Protein AF-A0A2U1M1Q0-F1 (afdb_monomer)

Nearest PDB structures (foldseek):
  4d62-assembly1_A  TM=3.918E-01  e=6.183E-02  Avirulent turkey hemorrhagic enteritis virus
  4cw8-assembly1_A  TM=3.380E-01  e=1.454E-01  Turkey adenovirus 3

Organism: Artemisia annua (NCBI:txid35608)

Structure (mmCIF, N/CA/C/O backbone):
data_AF-A0A2U1M1Q0-F1
#
_entry.id   AF-A0A2U1M1Q0-F1
#
loop_
_atom_site.group_PDB
_atom_site.id
_atom_site.type_symbol
_atom_site.label_atom_id
_atom_site.label_alt_id
_atom_site.label_comp_id
_atom_site.label_asym_id
_atom_site.label_entity_id
_atom_site.label_seq_id
_atom_site.pdbx_PDB_ins_code
_atom_site.Cartn_x
_atom_site.Cartn_y
_atom_site.Cartn_z
_atom_site.occupancy
_atom_site.B_iso_or_equiv
_atom_site.auth_seq_id
_atom_site.auth_comp_id
_atom_site.auth_asym_id
_atom_site.auth_atom_id
_atom_site.pdbx_PDB_model_num
ATOM 1 N N . MET A 1 1 ? -14.928 -13.021 33.546 1.00 32.25 1 MET A N 1
ATOM 2 C CA . MET A 1 1 ? -15.618 -12.155 32.571 1.00 32.25 1 MET A CA 1
ATOM 3 C C . MET A 1 1 ? -14.706 -12.021 31.369 1.00 32.25 1 MET A C 1
ATOM 5 O O . MET A 1 1 ? -13.585 -11.556 31.540 1.00 32.25 1 MET A O 1
ATOM 9 N N . ASP A 1 2 ? -15.132 -12.505 30.202 1.00 37.25 2 ASP A N 1
ATOM 10 C CA . ASP A 1 2 ? -14.374 -12.321 28.963 1.00 37.25 2 ASP A CA 1
ATOM 11 C C . ASP A 1 2 ? -14.457 -10.854 28.551 1.00 37.25 2 ASP A C 1
ATOM 13 O O . ASP A 1 2 ? -15.482 -10.368 28.074 1.00 37.25 2 ASP A O 1
ATOM 17 N N . VAL A 1 3 ? -13.365 -10.136 28.783 1.00 42.56 3 VAL A N 1
ATOM 18 C CA . VAL A 1 3 ? -13.164 -8.796 28.243 1.00 42.56 3 VAL A CA 1
ATOM 19 C C . VAL A 1 3 ? -13.042 -8.932 26.726 1.00 42.56 3 VAL A C 1
ATOM 21 O O . VAL A 1 3 ? -12.276 -9.760 26.239 1.00 42.56 3 VAL A O 1
ATOM 24 N N . GLY A 1 4 ? -13.829 -8.130 26.013 1.00 52.22 4 GLY A N 1
ATOM 25 C CA . GLY A 1 4 ? -14.141 -8.193 24.586 1.00 52.22 4 GLY A CA 1
ATOM 26 C C . GLY A 1 4 ? -13.058 -8.616 23.585 1.00 52.22 4 GLY A C 1
ATOM 27 O O . GLY A 1 4 ? -11.859 -8.412 23.771 1.00 52.22 4 GLY A O 1
ATOM 28 N N . THR A 1 5 ? -13.504 -9.145 22.438 1.00 57.53 5 THR A N 1
ATOM 29 C CA . THR A 1 5 ? -12.631 -9.448 21.293 1.00 57.53 5 THR A CA 1
ATOM 30 C C . THR A 1 5 ? -12.802 -8.408 20.195 1.00 57.53 5 THR A C 1
ATOM 32 O O . THR A 1 5 ? -13.890 -7.876 19.977 1.00 57.53 5 THR A O 1
ATOM 35 N N . MET A 1 6 ? -11.725 -8.145 19.462 1.00 60.47 6 MET A N 1
ATOM 36 C CA . MET A 1 6 ? -11.725 -7.211 18.346 1.00 60.47 6 MET A CA 1
ATOM 37 C C . MET A 1 6 ? -11.258 -7.925 17.085 1.00 60.47 6 MET A C 1
ATOM 39 O O . MET A 1 6 ? -10.239 -8.620 17.093 1.00 60.47 6 MET A O 1
ATOM 43 N N . LYS A 1 7 ? -12.021 -7.779 16.002 1.00 63.56 7 LYS A N 1
ATOM 44 C CA . LYS A 1 7 ? -11.699 -8.350 14.693 1.00 63.56 7 LYS A CA 1
ATOM 45 C C . LYS A 1 7 ? -11.826 -7.280 13.618 1.00 63.56 7 LYS A C 1
ATOM 47 O O . LYS A 1 7 ? -12.812 -6.542 13.589 1.00 63.56 7 LYS A O 1
ATOM 52 N N . VAL A 1 8 ? -10.870 -7.238 12.692 1.00 67.62 8 VAL A N 1
ATOM 53 C CA . VAL A 1 8 ? -11.038 -6.484 11.442 1.00 67.62 8 VAL A CA 1
ATOM 54 C C . VAL A 1 8 ? -12.100 -7.173 10.616 1.00 67.62 8 VAL A C 1
ATOM 56 O O . VAL A 1 8 ? -11.929 -8.321 10.218 1.00 67.62 8 VAL A O 1
ATOM 59 N N . SER A 1 9 ? -13.221 -6.486 10.420 1.00 65.31 9 SER A N 1
ATOM 60 C CA . SER A 1 9 ? -14.340 -7.007 9.636 1.00 65.31 9 SER A CA 1
ATOM 61 C C . SER A 1 9 ? -14.306 -6.509 8.199 1.00 65.31 9 SER A C 1
ATOM 63 O O . SER A 1 9 ? -14.708 -7.242 7.301 1.00 65.31 9 SER A O 1
ATOM 65 N N . GLN A 1 10 ? -13.803 -5.289 7.977 1.00 69.50 10 GLN A N 1
ATOM 66 C CA . GLN A 1 10 ? -13.614 -4.697 6.655 1.00 69.50 10 GLN A CA 1
ATOM 67 C C . GLN A 1 10 ? -12.352 -3.827 6.664 1.00 69.50 10 GLN A C 1
ATOM 69 O O . GLN A 1 10 ? -12.122 -3.082 7.616 1.00 69.50 10 GLN A O 1
ATOM 74 N N . LEU A 1 11 ? -11.545 -3.926 5.611 1.00 73.12 11 LEU A N 1
ATOM 75 C CA . LEU A 1 11 ? -10.428 -3.032 5.319 1.00 73.12 11 LEU A CA 1
ATOM 76 C C . LEU A 1 11 ? -10.391 -2.831 3.809 1.00 73.12 11 LEU A C 1
ATOM 78 O O . LEU A 1 11 ? -10.422 -3.807 3.060 1.00 73.12 11 LEU A O 1
ATOM 82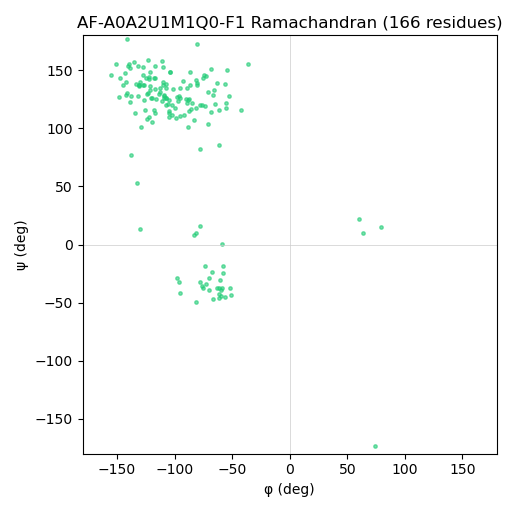 N N . ASP A 1 12 ? -10.346 -1.582 3.377 1.00 72.44 12 ASP A N 1
ATOM 83 C CA . ASP A 1 12 ? -10.465 -1.231 1.974 1.00 72.44 12 ASP A CA 1
ATOM 84 C C . ASP A 1 12 ? -9.638 0.007 1.635 1.00 72.44 12 ASP A C 1
ATOM 86 O O . ASP A 1 12 ? -9.547 0.946 2.427 1.00 72.44 12 ASP A O 1
ATOM 90 N N . VAL A 1 13 ? -9.046 0.011 0.442 1.00 73.38 13 VAL A N 1
ATOM 91 C CA . VAL A 1 13 ? -8.353 1.187 -0.093 1.00 73.38 13 VAL A CA 1
ATOM 92 C C . VAL A 1 13 ? -9.411 2.087 -0.719 1.00 73.38 13 VAL A C 1
ATOM 94 O O . VAL A 1 13 ? -9.958 1.772 -1.778 1.00 73.38 13 VAL A O 1
ATOM 97 N N . GLN A 1 14 ? -9.712 3.197 -0.048 1.00 77.38 14 GLN A N 1
ATOM 98 C CA . GLN A 1 14 ? -10.672 4.177 -0.542 1.00 77.38 14 GLN A CA 1
ATOM 99 C C . GLN A 1 14 ? -10.100 5.016 -1.659 1.00 77.38 14 GLN A C 1
ATOM 101 O O . GLN A 1 14 ? -10.846 5.307 -2.572 1.00 77.38 14 GLN A O 1
ATOM 106 N N . ASP A 1 15 ? -8.823 5.376 -1.603 1.00 78.50 15 ASP A N 1
ATOM 107 C CA . ASP A 1 15 ? -8.115 6.092 -2.659 1.00 78.50 15 ASP A CA 1
ATOM 108 C C . ASP A 1 15 ? -6.622 5.794 -2.540 1.00 78.50 15 ASP A C 1
ATOM 110 O O . ASP A 1 15 ? -6.105 5.614 -1.439 1.00 78.50 15 ASP A O 1
ATOM 114 N N . MET A 1 16 ? -5.915 5.716 -3.667 1.00 81.69 16 MET A N 1
ATOM 115 C CA . MET A 1 16 ? -4.459 5.626 -3.657 1.00 81.69 16 MET A CA 1
ATOM 116 C C . MET A 1 16 ? -3.885 6.308 -4.887 1.00 81.69 16 MET A C 1
ATOM 118 O O . MET A 1 16 ? -4.260 6.007 -6.019 1.00 81.69 16 MET A O 1
ATOM 122 N N . TYR A 1 17 ? -2.959 7.225 -4.654 1.00 83.81 17 TYR A N 1
ATOM 123 C CA . TYR A 1 17 ? -2.181 7.870 -5.691 1.00 83.81 17 TYR A CA 1
ATOM 124 C C . TYR A 1 17 ? -0.762 7.332 -5.622 1.00 83.81 17 TYR A C 1
ATOM 126 O O . TYR A 1 17 ? -0.105 7.469 -4.594 1.00 83.81 17 TYR A O 1
ATOM 134 N N . VAL A 1 18 ? -0.305 6.712 -6.707 1.00 84.06 18 VAL A N 1
ATOM 135 C CA . VAL A 1 18 ? 1.031 6.126 -6.794 1.00 84.06 18 VAL A CA 1
ATOM 136 C C . VAL A 1 18 ? 1.817 6.842 -7.868 1.00 84.06 18 VAL A C 1
ATOM 138 O O . VAL A 1 18 ? 1.321 7.046 -8.978 1.00 84.06 18 VAL A O 1
ATOM 141 N N . LYS A 1 19 ? 3.052 7.188 -7.536 1.00 84.75 19 LYS A N 1
ATOM 142 C CA . LYS A 1 19 ? 4.004 7.813 -8.434 1.00 84.75 19 LYS A CA 1
ATOM 143 C C . LYS A 1 19 ? 5.320 7.062 -8.347 1.00 84.75 19 LYS A C 1
ATOM 145 O O . LYS A 1 19 ? 5.787 6.738 -7.261 1.00 84.75 19 LYS A O 1
ATOM 150 N N . HIS A 1 20 ? 5.941 6.814 -9.489 1.00 87.25 20 HIS A N 1
ATOM 151 C CA . HIS A 1 20 ? 7.320 6.355 -9.531 1.00 87.25 20 HIS A CA 1
ATOM 152 C C . HIS A 1 20 ? 8.219 7.444 -10.115 1.00 87.25 20 HIS A C 1
ATOM 154 O O . HIS A 1 20 ? 7.766 8.369 -10.796 1.00 87.25 20 HIS A O 1
ATOM 160 N N . ARG A 1 21 ? 9.510 7.353 -9.808 1.00 90.12 21 ARG A N 1
ATOM 161 C CA . ARG A 1 21 ? 10.542 8.227 -10.355 1.00 90.12 21 ARG A CA 1
ATOM 162 C C . ARG A 1 21 ? 11.781 7.415 -10.688 1.00 90.12 21 ARG A C 1
ATOM 164 O O . ARG A 1 21 ? 12.390 6.826 -9.799 1.00 90.12 21 ARG A O 1
ATOM 171 N N . THR A 1 22 ? 12.202 7.463 -11.941 1.00 91.31 22 THR A N 1
ATOM 172 C CA . THR A 1 22 ? 13.505 6.948 -12.363 1.00 91.31 22 THR A CA 1
ATOM 173 C C . THR A 1 22 ? 14.599 7.901 -11.880 1.00 91.31 22 THR A C 1
ATOM 175 O O . THR A 1 22 ? 14.590 9.092 -12.195 1.00 91.31 22 THR A O 1
ATOM 178 N N . LEU A 1 23 ? 15.506 7.396 -11.041 1.00 90.38 23 LEU A N 1
ATOM 179 C CA . LEU A 1 23 ? 16.620 8.166 -10.474 1.00 90.38 23 LEU A CA 1
ATOM 180 C C . LEU A 1 23 ? 17.893 7.974 -11.295 1.00 90.38 23 LEU A C 1
ATOM 182 O O . LEU A 1 23 ? 18.632 8.923 -11.543 1.00 90.38 23 LEU A O 1
ATOM 186 N N . THR A 1 24 ? 18.137 6.735 -11.716 1.00 91.81 24 THR A N 1
ATOM 187 C CA . THR A 1 24 ? 19.221 6.345 -12.619 1.00 91.81 24 THR A CA 1
ATOM 188 C C . THR A 1 24 ? 18.705 5.265 -13.567 1.00 91.81 24 THR A C 1
ATOM 190 O O . THR A 1 24 ? 17.589 4.776 -13.407 1.00 91.81 24 THR A O 1
ATOM 193 N N . LYS A 1 25 ? 19.537 4.829 -14.516 1.00 91.62 25 LYS A N 1
ATOM 194 C CA . LYS A 1 25 ? 19.210 3.722 -15.428 1.00 91.62 25 LYS A CA 1
ATOM 195 C C . LYS A 1 25 ? 18.882 2.397 -14.728 1.00 91.62 25 LYS A C 1
ATOM 197 O O . LYS A 1 25 ? 18.296 1.529 -15.350 1.00 91.62 25 LYS A O 1
ATOM 202 N N . THR A 1 26 ? 19.260 2.235 -13.461 1.00 92.75 26 THR A N 1
ATOM 203 C CA . THR A 1 26 ? 19.089 0.987 -12.699 1.00 92.75 26 THR A CA 1
ATOM 204 C C . THR A 1 26 ? 18.427 1.210 -11.339 1.00 92.75 26 THR A C 1
ATOM 206 O O . THR A 1 26 ? 18.509 0.350 -10.460 1.00 92.75 26 THR A O 1
ATOM 209 N N . SER A 1 27 ? 17.849 2.391 -11.109 1.00 91.25 27 SER A N 1
ATOM 210 C CA . SER A 1 27 ? 17.284 2.757 -9.811 1.00 91.25 27 SER A CA 1
ATOM 211 C C . SER A 1 27 ? 15.998 3.547 -9.975 1.00 91.25 27 SER A C 1
ATOM 213 O O . SER A 1 27 ? 15.966 4.573 -10.660 1.00 91.25 27 SER A O 1
ATOM 215 N N . VAL A 1 28 ? 14.966 3.116 -9.257 1.00 92.06 28 VAL A N 1
ATOM 216 C CA . VAL A 1 28 ? 13.650 3.757 -9.229 1.00 92.06 28 VAL A CA 1
ATOM 217 C C . VAL A 1 28 ? 13.232 4.029 -7.792 1.00 92.06 28 VAL A C 1
ATOM 219 O O . VAL A 1 28 ? 13.549 3.263 -6.885 1.00 92.06 28 VAL A O 1
ATOM 222 N N . ALA A 1 29 ? 12.512 5.120 -7.576 1.00 90.44 29 ALA A N 1
ATOM 223 C CA . ALA A 1 29 ? 11.822 5.396 -6.327 1.00 90.44 29 ALA A CA 1
ATOM 224 C C . ALA A 1 29 ? 10.317 5.224 -6.520 1.00 90.44 29 ALA A C 1
ATOM 226 O O . ALA A 1 29 ? 9.771 5.657 -7.537 1.00 90.44 29 ALA A O 1
ATOM 227 N N . LEU A 1 30 ? 9.662 4.605 -5.539 1.00 88.25 30 LEU A N 1
ATOM 228 C CA . LEU A 1 30 ? 8.209 4.498 -5.466 1.00 88.25 30 LEU A CA 1
ATOM 229 C C . LEU A 1 30 ? 7.703 5.382 -4.326 1.00 88.25 30 LEU A C 1
ATOM 231 O O . LEU A 1 30 ? 8.181 5.270 -3.200 1.00 88.25 30 LEU A O 1
ATOM 235 N N . GLU A 1 31 ? 6.740 6.238 -4.637 1.00 86.94 31 GLU A N 1
ATOM 236 C CA . GLU A 1 31 ? 6.051 7.128 -3.709 1.00 86.94 31 GLU A CA 1
ATOM 237 C C . GLU A 1 31 ? 4.550 6.879 -3.825 1.00 86.94 31 GLU A C 1
ATOM 239 O O . GLU A 1 31 ? 4.020 6.644 -4.917 1.00 86.94 31 GLU A O 1
ATOM 244 N N . ALA A 1 32 ? 3.836 6.949 -2.708 1.00 85.69 32 ALA A N 1
ATOM 245 C CA . ALA A 1 32 ? 2.391 6.819 -2.730 1.00 85.69 32 ALA A CA 1
ATOM 246 C C . ALA A 1 32 ? 1.729 7.593 -1.595 1.00 85.69 32 ALA A C 1
ATOM 248 O O . ALA A 1 32 ? 2.309 7.803 -0.534 1.00 85.69 32 ALA A O 1
ATOM 249 N N . ASN A 1 33 ? 0.473 7.958 -1.817 1.00 86.00 33 ASN A N 1
ATOM 250 C CA . ASN A 1 33 ? -0.445 8.399 -0.778 1.00 86.00 33 ASN A CA 1
ATOM 251 C C . ASN A 1 33 ? -1.679 7.508 -0.844 1.00 86.00 33 ASN A C 1
ATOM 253 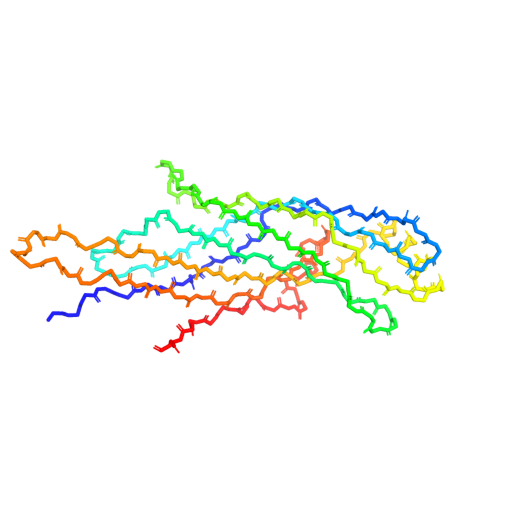O O . ASN A 1 33 ? -2.244 7.343 -1.925 1.00 86.00 33 ASN A O 1
ATOM 257 N N . ALA A 1 34 ? -2.097 6.942 0.284 1.00 83.81 34 ALA A N 1
ATOM 258 C CA . ALA A 1 34 ? -3.272 6.081 0.348 1.00 83.81 34 ALA A CA 1
ATOM 259 C C . ALA A 1 34 ? -4.237 6.540 1.438 1.00 83.81 34 ALA A C 1
ATOM 261 O O . ALA A 1 34 ? -3.829 6.830 2.560 1.00 83.81 34 ALA A O 1
ATOM 262 N N . THR A 1 35 ? -5.526 6.531 1.123 1.00 83.62 35 THR A N 1
ATOM 263 C CA . THR A 1 35 ? -6.610 6.643 2.095 1.00 83.62 35 THR A CA 1
ATOM 264 C C . THR A 1 35 ? -7.254 5.277 2.252 1.00 83.62 35 THR A C 1
ATOM 266 O O . THR A 1 35 ? -7.738 4.689 1.284 1.00 83.62 35 THR A O 1
ATOM 269 N N . LEU A 1 36 ? -7.258 4.749 3.473 1.00 80.12 36 LEU A N 1
ATOM 270 C CA . LEU A 1 36 ? -7.837 3.448 3.787 1.00 80.12 36 LEU A CA 1
ATOM 271 C C . LEU A 1 36 ? -9.050 3.628 4.686 1.00 80.12 36 LEU A C 1
ATOM 273 O O . LEU A 1 36 ? -8.963 4.272 5.731 1.00 80.12 36 LEU A O 1
ATOM 277 N N . GLY A 1 37 ? -10.158 3.008 4.300 1.00 77.31 37 GLY A N 1
ATOM 278 C CA . GLY A 1 37 ? -11.327 2.858 5.150 1.00 77.31 37 GLY A CA 1
ATOM 279 C C . GLY A 1 37 ? -11.290 1.507 5.847 1.00 77.31 37 GLY A C 1
ATOM 280 O O . GLY A 1 37 ? -11.031 0.480 5.216 1.00 77.31 37 GLY A O 1
ATOM 281 N N . TYR A 1 38 ? -11.574 1.478 7.144 1.00 75.25 38 TYR A N 1
ATOM 282 C CA . TYR A 1 38 ? -11.653 0.226 7.889 1.00 75.25 38 TYR A CA 1
ATOM 283 C C . TYR A 1 38 ? -12.868 0.181 8.813 1.00 75.25 38 TYR A C 1
ATOM 285 O O . TYR A 1 38 ? -13.436 1.204 9.193 1.00 75.25 38 TYR A O 1
ATOM 293 N N . LYS A 1 39 ? -13.292 -1.039 9.153 1.00 73.56 39 LYS A N 1
ATOM 294 C CA . LYS A 1 39 ? -14.320 -1.297 10.163 1.00 73.56 39 LYS A CA 1
ATOM 295 C C . LYS A 1 39 ? -13.943 -2.474 11.038 1.00 73.56 39 LYS A C 1
ATOM 297 O O . LYS A 1 39 ? -13.722 -3.600 10.563 1.00 73.56 39 LYS A O 1
ATOM 302 N N . PHE A 1 40 ? -13.980 -2.238 12.340 1.00 68.75 40 PHE A N 1
ATOM 303 C CA . PHE A 1 40 ? -13.859 -3.292 13.335 1.00 68.75 40 PHE A CA 1
ATOM 304 C C . PHE A 1 40 ? -15.217 -3.828 13.750 1.00 68.75 40 PHE A C 1
ATOM 306 O O . PHE A 1 40 ? -16.173 -3.082 13.948 1.00 68.75 40 PHE A O 1
ATOM 313 N N . LYS A 1 41 ? -15.264 -5.145 13.935 1.00 66.19 41 LYS A N 1
ATOM 314 C CA . LYS A 1 41 ? -16.289 -5.782 14.743 1.00 66.19 41 LYS A CA 1
ATOM 315 C C . LYS A 1 41 ? -15.707 -5.957 16.138 1.00 66.19 41 LYS A C 1
ATOM 317 O O . LYS A 1 41 ? -14.770 -6.736 16.331 1.00 66.19 41 LYS A O 1
ATOM 322 N N . THR A 1 42 ? -16.244 -5.203 17.082 1.00 65.81 42 THR A N 1
ATOM 323 C CA . THR A 1 42 ? -15.936 -5.313 18.507 1.00 65.81 42 THR A CA 1
ATOM 324 C C . THR A 1 42 ? -17.090 -6.011 19.220 1.00 65.81 42 THR A C 1
ATOM 326 O O . THR A 1 42 ? -18.248 -5.918 18.807 1.00 65.81 42 THR A O 1
ATOM 329 N N . THR A 1 43 ? -16.772 -6.751 20.275 1.00 60.41 43 THR A N 1
ATOM 330 C CA . THR A 1 43 ? -17.743 -7.221 21.269 1.00 60.41 43 THR A CA 1
ATOM 331 C C . THR A 1 43 ? -17.305 -6.715 22.640 1.00 60.41 43 THR A C 1
ATOM 333 O O . THR A 1 43 ? -16.106 -6.669 22.889 1.00 60.41 43 THR A O 1
ATOM 336 N N . GLY A 1 44 ? -18.241 -6.347 23.521 1.00 60.50 44 GLY A N 1
ATOM 337 C CA . GLY A 1 44 ? -17.932 -5.774 24.845 1.00 60.50 44 GLY A CA 1
ATOM 338 C C . GLY A 1 44 ? -17.439 -4.317 24.809 1.00 60.50 44 GLY A C 1
ATOM 339 O O . GLY A 1 44 ? -17.432 -3.691 23.749 1.00 60.50 44 GLY A O 1
ATOM 340 N N . ASP A 1 45 ? -17.018 -3.788 25.963 1.00 59.00 45 ASP A N 1
ATOM 341 C CA . ASP A 1 45 ? -16.479 -2.423 26.105 1.00 59.00 45 ASP A CA 1
ATOM 342 C C . ASP A 1 45 ? -15.031 -2.334 25.612 1.00 59.00 45 ASP A C 1
ATOM 344 O O . ASP A 1 45 ? -14.065 -2.417 26.371 1.00 59.00 45 ASP A O 1
ATOM 348 N N . VAL A 1 46 ? -14.880 -2.194 24.294 1.00 60.66 46 VAL A N 1
ATOM 349 C CA . VAL A 1 46 ? -13.583 -2.068 23.624 1.00 60.66 46 VAL A CA 1
ATOM 350 C C . VAL A 1 46 ? -13.542 -0.762 22.843 1.00 60.66 46 VAL A C 1
ATOM 352 O O . VAL A 1 46 ? -14.179 -0.640 21.797 1.00 60.66 46 VAL A O 1
ATOM 355 N N . ASN A 1 47 ? -12.737 0.192 23.317 1.00 64.81 47 ASN A N 1
ATOM 356 C CA . ASN A 1 47 ? -12.445 1.428 22.594 1.00 64.81 47 ASN A CA 1
ATOM 357 C C . ASN A 1 47 ? -11.028 1.376 21.999 1.00 64.81 47 ASN A C 1
ATOM 359 O O . ASN A 1 47 ? -10.051 1.370 22.760 1.00 64.81 47 ASN A O 1
ATOM 363 N N . PRO A 1 48 ? -10.880 1.342 20.659 1.00 65.38 48 PRO A N 1
ATOM 364 C CA . PRO A 1 48 ? -9.570 1.471 20.039 1.00 65.38 48 PRO A CA 1
ATOM 365 C C . PRO A 1 48 ? -9.032 2.881 20.309 1.00 65.38 48 PRO A C 1
ATOM 367 O O . PRO A 1 48 ? -9.751 3.867 20.139 1.00 65.38 48 PRO A O 1
ATOM 370 N N . THR A 1 49 ? -7.768 2.986 20.735 1.00 62.50 49 THR A N 1
ATOM 371 C CA . THR A 1 49 ? -7.086 4.291 20.902 1.00 62.50 49 THR A CA 1
ATOM 372 C C . THR A 1 49 ? -5.820 4.454 20.076 1.00 62.50 49 THR A C 1
ATOM 374 O O . THR A 1 49 ? -5.241 3.418 19.716 1.00 62.50 49 THR A O 1
ATOM 377 N N . PRO A 1 50 ? -5.498 5.702 19.642 1.00 56.41 50 PRO A N 1
ATOM 378 C CA . PRO A 1 50 ? -4.489 5.978 18.626 1.00 56.41 50 PRO A CA 1
ATOM 379 C C . PRO A 1 50 ? -3.245 5.128 18.817 1.00 56.41 50 PRO A C 1
ATOM 381 O O . PRO A 1 50 ? -2.569 5.192 19.842 1.00 56.41 50 PRO A O 1
ATOM 384 N N . GLY A 1 51 ? -3.003 4.282 17.829 1.00 62.12 51 GLY A N 1
ATOM 385 C CA . GLY A 1 51 ? -1.846 3.424 17.698 1.00 62.12 51 GLY A CA 1
ATOM 386 C C . GLY A 1 51 ? -1.175 3.733 16.370 1.00 62.12 51 GLY A C 1
ATOM 387 O O . GLY A 1 51 ? -1.793 4.306 15.469 1.00 62.12 51 GLY A O 1
ATOM 388 N N . LEU A 1 52 ? 0.099 3.380 16.269 1.00 62.91 52 LEU A N 1
ATOM 389 C CA . LEU A 1 52 ? 0.849 3.503 15.029 1.00 62.91 52 LEU A CA 1
ATOM 390 C C . LEU A 1 52 ? 0.517 2.308 14.138 1.00 62.91 52 LEU A C 1
ATOM 392 O O . LEU A 1 52 ? 0.454 1.170 14.608 1.00 62.91 52 LEU A O 1
ATOM 396 N N . ALA A 1 53 ? 0.311 2.571 12.853 1.00 69.56 53 ALA A N 1
ATOM 397 C CA . ALA A 1 53 ? 0.302 1.533 11.839 1.00 69.56 53 ALA A CA 1
ATOM 398 C C . ALA A 1 53 ? 1.515 1.719 10.925 1.00 69.56 53 ALA A C 1
ATOM 400 O O . ALA A 1 53 ? 1.826 2.838 10.505 1.00 69.56 53 ALA A O 1
ATOM 401 N N . PHE A 1 54 ? 2.197 0.611 10.647 1.00 79.06 54 PHE A N 1
ATOM 402 C CA . PHE A 1 54 ? 3.285 0.554 9.679 1.00 79.06 54 PHE A CA 1
ATOM 403 C C . PHE A 1 54 ? 2.752 -0.049 8.386 1.00 79.06 54 PHE A C 1
ATOM 405 O O . PHE A 1 54 ? 2.053 -1.066 8.399 1.00 79.06 54 PHE A O 1
ATOM 412 N N . PHE A 1 55 ? 3.084 0.584 7.270 1.00 81.69 55 PHE A N 1
ATOM 413 C CA . PHE A 1 55 ? 2.599 0.216 5.953 1.00 81.69 55 PHE A CA 1
ATOM 414 C C . PHE A 1 55 ? 3.777 -0.106 5.050 1.00 81.69 55 PHE A C 1
ATOM 416 O O . PHE A 1 55 ? 4.771 0.616 5.024 1.00 81.69 55 PHE A O 1
ATOM 423 N N . ASN A 1 56 ? 3.640 -1.182 4.286 1.00 85.62 56 ASN A N 1
ATOM 424 C CA . ASN A 1 56 ? 4.562 -1.544 3.224 1.00 85.62 56 ASN A CA 1
ATOM 425 C C . ASN A 1 56 ? 3.765 -1.717 1.932 1.00 85.62 56 ASN A C 1
ATOM 427 O O . ASN A 1 56 ? 2.905 -2.595 1.846 1.00 85.62 56 ASN A O 1
ATOM 431 N N . LEU A 1 57 ? 4.033 -0.874 0.944 1.00 85.44 57 LEU A N 1
ATOM 432 C CA . LEU A 1 57 ? 3.459 -0.994 -0.386 1.00 85.44 57 LEU A CA 1
ATOM 433 C C . LEU A 1 57 ? 4.464 -1.708 -1.281 1.00 85.44 57 LEU A C 1
ATOM 435 O O . LEU A 1 57 ? 5.590 -1.247 -1.443 1.00 85.44 57 LEU A O 1
ATOM 439 N N . THR A 1 58 ? 4.032 -2.814 -1.878 1.00 87.19 58 THR A N 1
ATOM 440 C CA . THR A 1 58 ? 4.867 -3.648 -2.744 1.00 87.19 58 THR A CA 1
ATOM 441 C C . THR A 1 58 ? 4.262 -3.779 -4.133 1.00 87.19 58 THR A C 1
ATOM 443 O O . THR A 1 58 ? 3.045 -3.888 -4.294 1.00 87.19 58 THR A O 1
ATOM 446 N N . MET A 1 59 ?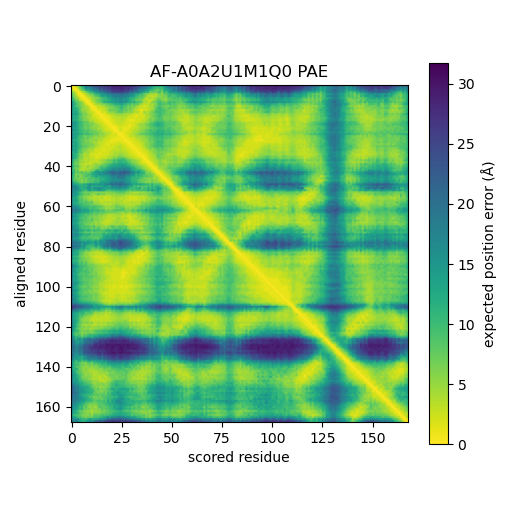 5.126 -3.788 -5.137 1.00 84.62 59 MET A N 1
ATOM 447 C CA . MET A 1 59 ? 4.811 -4.032 -6.538 1.00 84.62 59 MET A CA 1
ATOM 448 C C . MET A 1 59 ? 5.794 -5.073 -7.069 1.00 84.62 59 MET A C 1
ATOM 450 O O . MET A 1 59 ? 6.988 -4.987 -6.790 1.00 84.62 59 MET A O 1
ATOM 454 N N . VAL A 1 60 ? 5.297 -6.049 -7.825 1.00 82.38 60 VAL A N 1
ATOM 455 C CA . VAL A 1 60 ? 6.132 -7.062 -8.481 1.00 82.38 60 VAL A CA 1
ATOM 456 C C . VAL A 1 60 ? 6.147 -6.766 -9.977 1.00 82.38 60 VAL A C 1
ATOM 458 O O . VAL A 1 60 ? 5.084 -6.606 -10.576 1.00 82.38 60 VAL A O 1
ATOM 461 N N . THR A 1 61 ? 7.337 -6.641 -10.562 1.00 78.31 61 THR A N 1
ATOM 462 C CA . THR A 1 61 ? 7.511 -6.393 -12.000 1.00 78.31 61 THR A CA 1
ATOM 463 C C . THR A 1 61 ? 7.381 -7.683 -12.814 1.00 78.31 61 THR A C 1
ATOM 465 O O . THR A 1 61 ? 7.325 -8.783 -12.261 1.00 78.31 61 THR A O 1
ATOM 468 N N . VAL A 1 62 ? 7.362 -7.559 -14.145 1.00 75.19 62 VAL A N 1
ATOM 469 C CA . VAL A 1 62 ? 7.290 -8.703 -15.073 1.00 75.19 62 VAL A CA 1
ATOM 470 C C . VAL A 1 62 ? 8.472 -9.661 -14.877 1.00 75.19 62 VAL A C 1
ATOM 472 O O . VAL A 1 62 ? 8.279 -10.875 -14.895 1.00 75.19 62 VAL A O 1
ATOM 475 N N . GLY A 1 63 ? 9.672 -9.141 -14.606 1.00 76.06 63 GLY A N 1
ATOM 476 C CA . GLY A 1 63 ? 10.855 -9.939 -14.277 1.00 76.06 63 GLY A CA 1
ATOM 477 C C . GLY A 1 63 ? 10.909 -10.478 -12.842 1.00 76.06 63 GLY A C 1
ATOM 478 O O . GLY A 1 63 ? 11.986 -10.862 -12.396 1.00 76.06 63 GLY A O 1
ATOM 479 N N . ASN A 1 64 ? 9.796 -10.486 -12.094 1.00 81.31 64 ASN A N 1
ATOM 480 C CA . ASN A 1 64 ? 9.714 -10.889 -10.681 1.00 81.31 64 ASN A CA 1
ATOM 481 C C . ASN A 1 64 ? 10.576 -10.057 -9.710 1.00 81.31 64 ASN A C 1
ATOM 483 O O . ASN A 1 64 ? 10.876 -10.505 -8.600 1.00 81.31 64 ASN A O 1
ATOM 487 N N . HIS A 1 65 ? 10.946 -8.829 -10.075 1.00 83.06 65 HIS A N 1
ATOM 488 C CA . HIS A 1 65 ? 11.603 -7.925 -9.134 1.00 83.06 65 HIS A CA 1
ATOM 489 C C . HIS A 1 65 ? 10.562 -7.274 -8.227 1.00 83.06 65 HIS A C 1
ATOM 491 O O . HIS A 1 65 ? 9.483 -6.890 -8.674 1.00 83.06 65 HIS A O 1
ATOM 497 N N . THR A 1 66 ? 10.881 -7.145 -6.941 1.00 85.44 66 THR A N 1
ATOM 498 C CA . THR A 1 66 ? 10.002 -6.468 -5.982 1.00 85.44 66 THR A CA 1
ATOM 499 C C . THR A 1 66 ? 10.463 -5.032 -5.790 1.00 85.44 66 THR A C 1
ATOM 501 O O . THR A 1 66 ? 11.621 -4.785 -5.464 1.00 85.44 66 THR A O 1
ATOM 504 N N . ILE A 1 67 ? 9.536 -4.097 -5.966 1.00 86.94 67 ILE A N 1
ATOM 505 C CA . ILE A 1 67 ? 9.696 -2.682 -5.650 1.00 86.94 67 ILE A CA 1
ATOM 506 C C . ILE A 1 67 ? 8.856 -2.415 -4.406 1.00 86.94 67 ILE A C 1
ATOM 508 O O . ILE A 1 67 ? 7.660 -2.717 -4.401 1.00 86.94 67 ILE A O 1
ATOM 512 N N . SER A 1 68 ? 9.456 -1.853 -3.359 1.00 89.12 68 SER A N 1
ATOM 513 C CA . SER A 1 68 ? 8.748 -1.543 -2.115 1.00 89.12 68 SER A CA 1
ATOM 514 C C . SER A 1 68 ? 8.935 -0.102 -1.668 1.00 89.12 68 SER A C 1
ATOM 516 O O . SER A 1 68 ? 9.970 0.503 -1.941 1.00 89.12 68 SER A O 1
ATOM 518 N N . THR A 1 69 ? 7.954 0.423 -0.941 1.00 88.56 69 THR A N 1
ATOM 519 C CA . THR A 1 69 ? 8.040 1.679 -0.190 1.00 88.56 69 THR A CA 1
ATOM 520 C C . THR A 1 69 ? 7.319 1.537 1.150 1.00 88.56 69 THR A C 1
ATOM 522 O O . THR A 1 69 ? 6.407 0.719 1.301 1.00 88.56 69 THR A O 1
ATOM 525 N N . PHE A 1 70 ? 7.742 2.327 2.132 1.00 87.88 70 PHE A N 1
ATOM 526 C CA . PHE A 1 70 ? 7.261 2.263 3.502 1.00 87.88 70 PHE A CA 1
ATOM 527 C C . PHE A 1 70 ? 6.564 3.561 3.880 1.00 87.88 70 PHE A C 1
ATOM 529 O O . PHE A 1 70 ? 6.977 4.649 3.484 1.00 87.88 70 PHE A O 1
ATOM 536 N N . GLY A 1 71 ? 5.504 3.429 4.663 1.00 82.00 71 GLY A N 1
ATOM 537 C CA . GLY A 1 71 ? 4.750 4.554 5.185 1.00 82.00 71 GLY A CA 1
ATOM 538 C C . GLY A 1 71 ? 4.349 4.316 6.627 1.00 82.00 71 GLY A C 1
ATOM 539 O O . GLY A 1 71 ? 4.216 3.176 7.082 1.00 82.00 71 GLY A O 1
ATOM 540 N N . ASN A 1 72 ? 4.135 5.404 7.349 1.00 79.38 72 ASN A N 1
ATOM 541 C CA . ASN A 1 72 ? 3.465 5.374 8.635 1.00 79.38 72 ASN A CA 1
ATOM 542 C C . ASN A 1 72 ? 2.173 6.192 8.541 1.00 79.38 72 ASN A C 1
ATOM 544 O O . ASN A 1 72 ? 2.022 7.081 7.704 1.00 79.38 72 ASN A O 1
ATOM 548 N N . ALA A 1 73 ? 1.207 5.843 9.379 1.00 73.44 73 ALA A N 1
ATOM 549 C CA . ALA A 1 73 ? 0.041 6.681 9.591 1.00 73.44 73 ALA A CA 1
ATOM 550 C C . ALA A 1 73 ? -0.357 6.633 11.056 1.00 73.44 73 ALA A C 1
ATOM 552 O O . ALA A 1 73 ? -0.363 5.569 11.688 1.00 73.44 73 ALA A O 1
ATOM 553 N N . SER A 1 74 ? -0.733 7.795 11.574 1.00 66.19 74 SER A N 1
ATOM 554 C CA . SER A 1 74 ? -1.625 7.870 12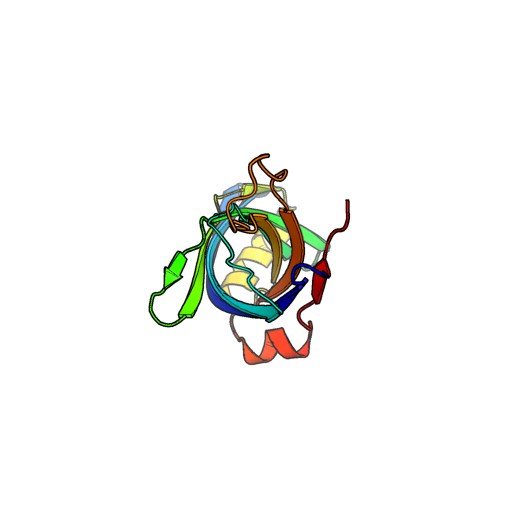.717 1.00 66.19 74 SER A CA 1
ATOM 555 C C . SER A 1 74 ? -3.053 7.711 12.208 1.00 66.19 74 SER A C 1
ATOM 557 O O . SER A 1 74 ? -3.417 8.187 11.132 1.00 66.19 74 SER A O 1
ATOM 559 N N . TYR A 1 75 ? -3.874 6.995 12.964 1.00 69.06 75 TYR A N 1
ATOM 560 C CA . TYR A 1 75 ? -5.271 6.850 12.598 1.00 69.06 75 TYR A CA 1
ATOM 561 C C . TYR A 1 75 ? -6.106 8.005 13.143 1.00 69.06 75 TYR A C 1
ATOM 563 O O . TYR A 1 75 ? -5.850 8.500 14.244 1.00 69.06 75 TYR A O 1
ATOM 571 N N . SER A 1 76 ? -7.157 8.379 12.414 1.00 62.41 76 SER A N 1
ATOM 572 C CA . SER A 1 76 ? -8.194 9.280 12.908 1.00 62.41 76 SER A CA 1
ATOM 573 C C . SER A 1 76 ? -9.549 8.571 12.882 1.00 62.41 76 SER A C 1
ATOM 575 O O . SER A 1 76 ? -9.981 7.996 11.882 1.00 62.41 76 SER A O 1
ATOM 577 N N . ILE A 1 77 ? -10.227 8.561 14.029 1.00 63.50 77 ILE A N 1
ATOM 578 C CA . ILE A 1 77 ? -11.619 8.113 14.112 1.00 63.50 77 ILE A CA 1
ATOM 579 C C . ILE A 1 77 ? -12.462 9.367 13.917 1.00 63.50 77 ILE A C 1
ATOM 581 O O . ILE A 1 77 ? -12.436 10.253 14.769 1.00 63.50 77 ILE A O 1
ATOM 585 N N . SER A 1 78 ? -13.172 9.471 12.792 1.00 60.97 78 SER A N 1
ATOM 586 C CA . SER A 1 78 ? -14.097 10.589 12.601 1.00 60.97 78 SER A CA 1
ATOM 587 C C . SER A 1 78 ? -15.282 10.474 13.566 1.00 60.97 78 SER A C 1
ATOM 589 O O . SER A 1 78 ? -15.721 9.372 13.912 1.00 60.97 78 SER A O 1
ATOM 591 N N . GLU A 1 79 ? -15.857 11.613 13.954 1.00 53.75 79 GLU A N 1
ATOM 592 C CA . GLU A 1 79 ? -17.055 11.674 14.807 1.00 53.75 79 GLU A CA 1
ATOM 593 C C . GLU A 1 79 ? -18.255 10.923 14.198 1.00 53.75 79 GLU A C 1
ATOM 595 O O . GLU A 1 79 ? -19.111 10.409 14.916 1.00 53.75 79 GLU A O 1
ATOM 600 N N . LYS A 1 80 ? -18.281 10.767 12.865 1.00 59.16 80 LYS A N 1
ATOM 601 C CA . LYS A 1 80 ? -19.309 10.023 12.116 1.00 59.16 80 LYS A CA 1
ATOM 602 C C . LYS A 1 80 ? -19.098 8.499 12.103 1.00 59.16 80 LYS A C 1
ATOM 604 O O . LYS A 1 80 ? -19.799 7.798 11.378 1.00 59.16 80 LYS A O 1
ATOM 609 N N . ARG A 1 81 ? -18.162 7.970 12.903 1.00 58.31 81 ARG A N 1
ATOM 610 C CA . ARG A 1 81 ? -17.754 6.547 12.970 1.00 58.31 81 ARG A CA 1
ATOM 611 C C . ARG A 1 81 ? -17.116 5.984 11.696 1.00 58.31 81 ARG A C 1
ATOM 613 O O . ARG A 1 81 ? -16.876 4.779 11.628 1.00 58.31 81 ARG A O 1
ATOM 620 N N . GLU A 1 82 ? -16.792 6.816 10.711 1.00 64.31 82 GLU A N 1
ATOM 621 C CA . GLU A 1 82 ? -15.915 6.391 9.623 1.00 64.31 82 GLU A CA 1
ATOM 622 C C . GLU A 1 82 ? -14.474 6.421 10.125 1.00 64.31 82 GLU A C 1
ATOM 624 O O . GLU A 1 82 ? -13.984 7.450 10.600 1.00 64.31 82 GLU A O 1
ATOM 629 N N . GLN A 1 83 ? -13.827 5.26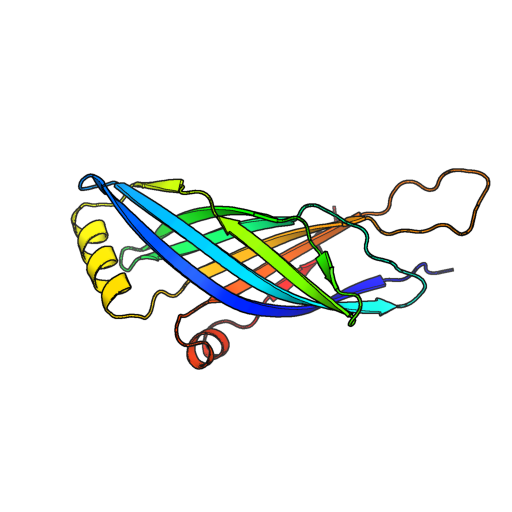1 10.095 1.00 75.19 83 GLN A N 1
ATOM 630 C CA . GLN A 1 83 ? -12.464 5.095 10.567 1.00 75.19 83 GLN A CA 1
ATOM 631 C C . GLN A 1 83 ? -11.547 5.130 9.343 1.00 75.19 83 GLN A C 1
ATOM 633 O O . GLN A 1 83 ? -11.595 4.225 8.502 1.00 75.19 83 GLN A O 1
ATOM 638 N N . LEU A 1 84 ? -10.782 6.216 9.218 1.00 76.12 84 LEU A N 1
ATOM 639 C CA . LEU A 1 84 ? -9.960 6.508 8.048 1.00 76.12 84 LEU A CA 1
ATOM 640 C C . LEU A 1 84 ? -8.478 6.555 8.433 1.00 76.12 84 LEU A C 1
ATOM 642 O O . LEU A 1 84 ? -8.099 7.023 9.508 1.00 76.12 84 LEU A O 1
ATOM 646 N N . LEU A 1 85 ? -7.632 6.067 7.531 1.00 78.38 85 LEU A N 1
ATOM 647 C CA . LEU A 1 85 ? -6.174 6.150 7.623 1.00 78.38 85 LEU A CA 1
ATOM 648 C C . LEU A 1 85 ? -5.685 6.910 6.410 1.00 78.38 85 LEU A C 1
ATOM 650 O O . LEU A 1 85 ? -5.989 6.508 5.290 1.00 78.38 85 LEU A O 1
ATOM 654 N N . VAL A 1 86 ? -4.907 7.961 6.627 1.00 82.00 86 VAL A N 1
ATOM 655 C CA . VAL A 1 86 ? -4.161 8.619 5.556 1.00 82.00 86 VAL A CA 1
ATOM 656 C C . VAL A 1 86 ? -2.708 8.213 5.714 1.00 82.00 86 VAL A C 1
ATOM 658 O O . VAL A 1 86 ? -2.083 8.517 6.725 1.00 82.00 86 VAL A O 1
ATOM 661 N N . VAL A 1 87 ? -2.201 7.476 4.736 1.00 81.75 87 VAL A N 1
ATOM 662 C CA . VAL A 1 87 ? -0.854 6.918 4.730 1.00 81.75 87 VAL A CA 1
ATOM 663 C C . VAL A 1 87 ? -0.024 7.655 3.699 1.00 81.75 87 VAL A C 1
ATOM 665 O O . VAL A 1 87 ? -0.396 7.709 2.524 1.00 81.75 87 VAL A O 1
ATOM 668 N N . HIS A 1 88 ? 1.115 8.169 4.143 1.00 85.38 88 HIS A N 1
ATOM 669 C CA . HIS A 1 88 ? 2.137 8.742 3.282 1.00 85.38 88 HIS A CA 1
ATOM 670 C C . HIS A 1 88 ? 3.297 7.757 3.184 1.00 85.38 88 HIS A C 1
ATOM 672 O O . HIS A 1 88 ? 3.828 7.321 4.205 1.00 85.38 88 HIS A O 1
ATOM 678 N N . PHE A 1 89 ? 3.654 7.375 1.961 1.00 86.38 89 PHE A N 1
ATOM 679 C CA . PHE A 1 89 ? 4.768 6.477 1.688 1.00 86.38 89 PHE A CA 1
ATOM 680 C C . PHE A 1 89 ? 5.962 7.286 1.204 1.00 86.38 89 PHE A C 1
ATOM 682 O O . PHE A 1 89 ? 5.886 7.968 0.178 1.00 86.38 89 PHE A O 1
ATOM 689 N N . GLU A 1 90 ? 7.061 7.204 1.945 1.00 85.31 90 GLU A N 1
ATOM 690 C CA . GLU A 1 90 ? 8.284 7.922 1.611 1.00 85.31 90 GLU A CA 1
ATOM 691 C C . GLU A 1 90 ? 9.007 7.250 0.436 1.00 85.31 90 GLU A C 1
ATOM 693 O O . GLU A 1 90 ? 9.036 6.019 0.346 1.00 85.31 90 GLU A O 1
ATOM 698 N N . PRO A 1 91 ? 9.632 8.018 -0.472 1.00 84.62 91 PRO A N 1
ATOM 699 C CA . PRO A 1 91 ? 10.368 7.444 -1.589 1.00 84.62 91 PRO A CA 1
ATOM 700 C C . PRO A 1 91 ? 11.434 6.465 -1.104 1.00 84.62 91 PRO A C 1
ATOM 702 O O . PRO A 1 91 ? 12.399 6.848 -0.443 1.00 84.62 91 PRO A O 1
ATOM 705 N N . HIS A 1 92 ? 11.294 5.201 -1.496 1.00 88.56 92 HIS A N 1
ATOM 706 C CA . HIS A 1 92 ? 12.310 4.188 -1.249 1.00 88.56 92 HIS A CA 1
ATOM 707 C C . HIS A 1 92 ? 12.989 3.793 -2.558 1.00 88.56 92 HIS A C 1
ATOM 709 O O . HIS A 1 92 ? 12.325 3.481 -3.550 1.00 88.56 92 HIS A O 1
ATOM 715 N N . VAL A 1 93 ? 14.323 3.830 -2.563 1.00 90.69 93 VAL A N 1
ATOM 716 C CA . VAL A 1 93 ? 15.130 3.542 -3.751 1.00 90.69 93 VAL A CA 1
ATOM 717 C C . VAL A 1 93 ? 15.271 2.036 -3.923 1.00 90.69 93 VAL A C 1
ATOM 719 O O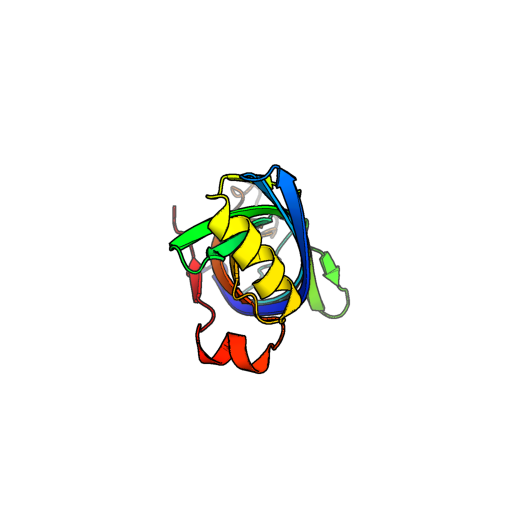 . VAL A 1 93 ? 15.883 1.361 -3.100 1.00 90.69 93 VAL A O 1
ATOM 722 N N . ASN A 1 94 ? 14.752 1.528 -5.033 1.00 91.56 94 ASN A N 1
ATOM 723 C CA . ASN A 1 94 ? 14.820 0.130 -5.426 1.00 91.56 94 ASN A CA 1
ATOM 724 C C . ASN A 1 94 ? 15.753 -0.010 -6.634 1.00 91.56 94 ASN A C 1
ATOM 726 O O . ASN A 1 94 ? 15.706 0.804 -7.560 1.00 91.56 94 ASN A O 1
ATOM 730 N N . LYS A 1 95 ? 16.604 -1.041 -6.625 1.00 92.62 95 LYS A N 1
ATOM 731 C CA . LYS A 1 95 ? 17.477 -1.367 -7.759 1.00 92.62 95 LYS A CA 1
ATOM 732 C C . LYS A 1 95 ? 16.767 -2.316 -8.713 1.00 92.62 95 LYS A C 1
ATOM 734 O O . LYS A 1 95 ? 16.194 -3.306 -8.267 1.00 92.62 95 LYS A O 1
ATOM 739 N N . LEU A 1 96 ? 16.857 -2.029 -10.005 1.00 90.12 96 LEU A N 1
ATOM 740 C CA . LEU A 1 96 ? 16.285 -2.836 -11.079 1.00 90.12 96 LEU A CA 1
ATOM 741 C C . LEU A 1 96 ? 17.268 -2.921 -12.255 1.00 90.12 96 LEU A C 1
ATOM 743 O O . LEU A 1 96 ? 18.050 -1.986 -12.454 1.00 90.12 96 LEU A O 1
ATOM 747 N N . PRO A 1 97 ? 17.228 -4.003 -13.048 1.00 91.94 97 PRO A N 1
ATOM 748 C CA . PRO A 1 97 ? 17.866 -4.035 -14.363 1.00 91.94 97 PRO A CA 1
ATOM 749 C C . PRO A 1 97 ? 17.389 -2.881 -15.257 1.00 91.94 97 PRO A C 1
ATOM 751 O O . PRO A 1 97 ? 16.249 -2.433 -15.133 1.00 91.94 97 PRO A O 1
ATOM 754 N N . GLU A 1 98 ? 18.241 -2.413 -16.174 1.00 92.25 98 GLU A N 1
ATOM 755 C CA . GLU A 1 98 ? 17.906 -1.289 -17.066 1.00 92.25 98 GLU A CA 1
ATOM 756 C C . GLU A 1 98 ? 16.676 -1.593 -17.932 1.00 92.25 98 GLU A C 1
ATOM 758 O O . GLU A 1 98 ? 15.806 -0.729 -18.071 1.00 92.25 98 GLU A O 1
ATOM 763 N N . GLU A 1 99 ? 16.532 -2.829 -18.437 1.00 89.94 99 GLU A N 1
ATOM 764 C CA . GLU A 1 99 ? 15.329 -3.210 -19.185 1.00 89.94 99 GLU A CA 1
ATOM 765 C C . GLU A 1 99 ? 14.046 -3.120 -18.342 1.00 89.94 99 GLU A C 1
ATOM 767 O O . GLU A 1 99 ? 13.009 -2.671 -18.832 1.00 89.94 99 GLU A O 1
ATOM 772 N N . GLU A 1 100 ? 14.117 -3.474 -17.059 1.00 89.06 100 GLU A N 1
ATOM 773 C CA . GLU A 1 100 ? 12.966 -3.474 -16.152 1.00 89.06 100 GLU A CA 1
ATOM 774 C C . GLU A 1 100 ? 12.547 -2.053 -15.767 1.00 89.06 100 GLU A C 1
ATOM 776 O O . GLU A 1 100 ? 11.354 -1.789 -15.636 1.00 89.06 100 GLU A O 1
ATOM 781 N N . VAL A 1 101 ? 13.497 -1.117 -15.638 1.00 90.00 101 VAL A N 1
ATOM 782 C CA . VAL A 1 101 ? 13.184 0.307 -15.420 1.00 90.00 101 VAL A CA 1
ATOM 783 C C . VAL A 1 101 ? 12.342 0.849 -16.575 1.00 90.00 101 VAL A C 1
ATOM 785 O O . VAL A 1 101 ? 11.325 1.506 -16.354 1.00 90.00 101 VAL A O 1
ATOM 788 N N . TRP A 1 102 ? 12.719 0.522 -17.810 1.00 88.06 102 TRP A N 1
ATOM 789 C CA . TRP A 1 102 ? 11.989 0.970 -18.993 1.00 88.06 102 TRP A CA 1
ATOM 790 C C . TRP A 1 102 ? 10.612 0.304 -19.140 1.00 88.06 102 TRP A C 1
ATOM 792 O O . TRP A 1 102 ? 9.635 0.969 -19.498 1.00 88.06 102 TRP A O 1
ATOM 802 N N . ILE A 1 103 ? 10.507 -0.995 -18.834 1.00 86.81 103 ILE A N 1
ATOM 803 C CA . ILE A 1 103 ? 9.218 -1.706 -18.799 1.00 86.81 103 ILE A CA 1
ATOM 804 C C . ILE A 1 103 ? 8.306 -1.087 -17.736 1.00 86.81 103 ILE A C 1
ATOM 806 O O . ILE A 1 103 ? 7.125 -0.870 -18.006 1.00 86.81 103 ILE A O 1
ATOM 810 N N . LEU A 1 104 ? 8.843 -0.765 -16.556 1.00 86.94 104 LEU A N 1
ATOM 811 C CA . LEU A 1 104 ? 8.096 -0.124 -15.477 1.00 86.94 104 LEU A CA 1
ATOM 812 C C . LEU A 1 104 ? 7.554 1.247 -15.898 1.00 86.94 104 LEU A C 1
ATOM 814 O O . LEU A 1 104 ? 6.378 1.515 -15.664 1.00 86.94 104 LEU A O 1
ATOM 818 N N . ASP A 1 105 ? 8.369 2.089 -16.543 1.00 86.44 105 ASP A N 1
ATOM 819 C CA . ASP A 1 105 ? 7.942 3.405 -17.042 1.00 86.44 105 ASP A CA 1
ATOM 820 C C . ASP A 1 105 ? 6.738 3.288 -17.990 1.00 86.44 105 ASP A C 1
ATOM 822 O O . ASP A 1 105 ? 5.754 4.019 -17.844 1.00 86.44 105 ASP A O 1
ATOM 826 N N . ARG A 1 106 ? 6.779 2.327 -18.923 1.00 84.94 106 ARG A N 1
ATOM 827 C CA . ARG A 1 106 ? 5.655 2.039 -19.828 1.00 84.94 106 ARG A CA 1
ATOM 828 C C . ARG A 1 106 ? 4.445 1.486 -19.091 1.00 84.94 106 ARG A C 1
ATOM 830 O O . ARG A 1 106 ? 3.337 1.971 -19.278 1.00 84.94 106 ARG A O 1
ATOM 837 N N . TRP A 1 107 ? 4.650 0.513 -18.210 1.00 80.88 107 TRP A N 1
ATOM 838 C CA . TRP A 1 107 ? 3.560 -0.135 -17.486 1.00 80.88 107 TRP A CA 1
ATOM 839 C C . TRP A 1 107 ? 2.802 0.831 -16.566 1.00 80.88 107 TRP A C 1
ATOM 841 O O . TRP A 1 107 ? 1.575 0.769 -16.465 1.00 80.88 107 TRP A O 1
ATOM 851 N N . MET A 1 108 ? 3.517 1.762 -15.933 1.00 81.06 108 MET A N 1
ATOM 852 C CA . MET A 1 108 ? 2.927 2.820 -15.112 1.00 81.06 108 MET A CA 1
ATOM 853 C C . MET A 1 108 ? 2.169 3.862 -15.950 1.00 81.06 108 MET A C 1
ATOM 855 O O . MET A 1 108 ? 1.203 4.447 -15.450 1.00 81.06 108 MET A O 1
ATOM 859 N N . ALA A 1 109 ? 2.571 4.080 -17.208 1.00 80.94 109 ALA A N 1
ATOM 860 C CA . ALA A 1 109 ? 1.866 4.941 -18.160 1.00 80.94 109 ALA A CA 1
ATOM 861 C C . ALA A 1 109 ? 0.604 4.274 -18.744 1.00 80.94 109 ALA A C 1
ATOM 863 O O . ALA A 1 109 ? -0.410 4.948 -18.899 1.00 80.94 109 ALA A O 1
ATOM 864 N N . ASP A 1 110 ? 0.639 2.957 -18.972 1.00 71.94 110 ASP A N 1
ATOM 865 C CA . ASP A 1 110 ? -0.453 2.161 -19.564 1.00 71.94 110 ASP A CA 1
ATOM 866 C C . ASP A 1 110 ? -1.544 1.726 -18.544 1.00 71.94 110 ASP A C 1
ATOM 868 O O . ASP A 1 110 ? -2.467 0.983 -18.872 1.00 71.94 110 ASP A O 1
ATOM 872 N N . GLU A 1 111 ? -1.471 2.244 -17.310 1.00 63.06 111 GLU A N 1
ATOM 873 C CA . GLU A 1 111 ? -2.550 2.349 -16.304 1.00 63.06 111 GLU A CA 1
ATOM 874 C C . GLU A 1 111 ? -2.970 1.128 -15.450 1.00 63.06 111 GLU A C 1
ATOM 876 O O . GLU A 1 111 ? -3.980 1.220 -14.744 1.00 63.06 111 GLU A O 1
ATOM 881 N N . TYR A 1 112 ? -2.211 0.028 -15.361 1.00 66.88 112 TYR A N 1
ATOM 882 C CA . TYR A 1 112 ? -2.628 -1.110 -14.505 1.00 66.88 112 TYR A CA 1
ATOM 883 C C . TYR A 1 112 ? -1.555 -1.687 -13.570 1.00 66.88 112 TYR A C 1
ATOM 885 O O . TYR A 1 112 ? -1.380 -2.910 -13.543 1.00 66.88 112 TYR A O 1
ATOM 893 N N . PRO A 1 113 ? -0.876 -0.871 -12.740 1.00 71.62 113 PRO A N 1
ATOM 894 C CA . PRO A 1 113 ? -0.013 -1.426 -11.714 1.00 71.62 113 PRO A CA 1
ATOM 895 C C . PRO A 1 113 ? -0.844 -2.214 -10.697 1.00 71.62 113 PRO A C 1
ATOM 897 O O . PRO A 1 113 ? -1.757 -1.677 -10.060 1.00 71.62 113 PRO A O 1
ATOM 900 N N . GLN A 1 114 ? -0.522 -3.498 -10.559 1.00 76.25 114 GLN A N 1
ATOM 901 C CA . GLN A 1 114 ? -1.031 -4.336 -9.481 1.00 76.25 114 GLN A CA 1
ATOM 902 C C . GLN A 1 114 ? -0.070 -4.239 -8.305 1.00 76.25 114 GLN A C 1
ATOM 904 O O . GLN A 1 114 ? 1.131 -4.470 -8.444 1.00 76.25 114 GLN A O 1
ATOM 909 N N . MET A 1 115 ? -0.603 -3.879 -7.144 1.00 81.06 115 MET A N 1
ATOM 910 C CA . MET A 1 115 ? 0.185 -3.683 -5.935 1.00 81.06 115 MET A CA 1
ATOM 911 C C . MET A 1 115 ? -0.452 -4.406 -4.763 1.00 81.06 115 MET A C 1
ATOM 913 O O . MET A 1 115 ? -1.667 -4.607 -4.715 1.00 81.06 115 MET A O 1
ATOM 917 N N . ILE A 1 116 ? 0.376 -4.770 -3.795 1.00 82.94 116 ILE A N 1
ATOM 918 C CA . ILE A 1 116 ? -0.064 -5.331 -2.527 1.00 82.94 116 ILE A CA 1
ATOM 919 C C . ILE A 1 116 ? 0.382 -4.378 -1.430 1.00 82.94 116 ILE A C 1
ATOM 921 O O . ILE A 1 116 ? 1.576 -4.180 -1.191 1.00 82.94 116 ILE A O 1
ATOM 925 N N . LEU A 1 117 ? -0.602 -3.802 -0.752 1.00 82.81 117 LEU A N 1
ATOM 926 C CA . LEU A 1 117 ? -0.403 -3.049 0.468 1.00 82.81 117 LEU A CA 1
ATOM 927 C C . LEU A 1 117 ? -0.455 -4.008 1.657 1.00 82.81 117 LEU A C 1
ATOM 929 O O . LEU A 1 117 ? -1.496 -4.595 1.949 1.00 82.81 117 LEU A O 1
ATOM 933 N N . THR A 1 118 ? 0.663 -4.151 2.356 1.00 82.31 118 THR A N 1
ATOM 934 C CA . THR A 1 118 ? 0.734 -4.861 3.631 1.00 82.31 118 THR A CA 1
ATOM 935 C C . THR A 1 118 ? 0.619 -3.861 4.771 1.00 82.31 118 THR A C 1
ATOM 937 O O . THR A 1 118 ? 1.383 -2.899 4.842 1.00 82.31 118 THR A O 1
ATOM 940 N N . VAL A 1 119 ? -0.333 -4.092 5.671 1.00 76.75 119 VAL A N 1
ATOM 941 C CA . VAL A 1 119 ? -0.599 -3.223 6.818 1.00 76.75 119 VAL A CA 1
ATOM 942 C C . VAL A 1 119 ? -0.339 -3.975 8.110 1.00 76.75 119 VAL A C 1
ATOM 944 O O . VAL A 1 119 ? -0.935 -5.033 8.318 1.00 76.75 119 VAL A O 1
ATOM 947 N N . TYR A 1 120 ? 0.507 -3.412 8.973 1.00 77.62 120 TYR A N 1
ATOM 948 C CA . TYR A 1 120 ? 0.710 -3.860 10.346 1.00 77.62 120 TYR A CA 1
ATOM 949 C C . TYR A 1 120 ? 0.023 -2.890 11.309 1.00 77.62 120 TYR A C 1
ATOM 951 O O . TYR A 1 120 ? 0.454 -1.749 11.484 1.00 77.62 120 TYR A O 1
ATOM 959 N N . PHE A 1 121 ? -1.062 -3.344 11.925 1.00 72.31 121 PHE A N 1
ATOM 960 C CA . PHE A 1 121 ? -1.820 -2.575 12.901 1.00 72.31 121 PHE A CA 1
ATOM 961 C C . PHE A 1 121 ? -1.389 -2.922 14.315 1.00 72.31 121 PHE A C 1
ATOM 963 O O . PHE A 1 121 ? -1.470 -4.091 14.673 1.00 72.31 121 PHE A O 1
ATOM 970 N N . HIS A 1 122 ? -1.048 -1.914 15.120 1.00 73.75 122 HIS A N 1
ATOM 971 C CA . HIS A 1 122 ? -0.798 -2.068 16.551 1.00 73.75 122 HIS A CA 1
ATOM 972 C C . HIS A 1 122 ? -1.783 -1.211 17.353 1.00 73.75 122 HIS A C 1
ATOM 974 O O . HIS A 1 122 ? -1.660 0.017 17.382 1.00 73.75 122 HIS A O 1
ATOM 980 N N . TRP A 1 123 ? -2.787 -1.817 17.995 1.00 70.75 123 TRP A N 1
ATOM 981 C CA . TRP A 1 123 ? -3.807 -1.048 18.729 1.00 70.75 123 TRP A CA 1
ATOM 982 C C . TRP A 1 123 ? -3.717 -1.211 20.231 1.00 70.75 123 TRP A C 1
ATOM 984 O O . TRP A 1 123 ? -3.553 -2.314 20.744 1.00 70.75 123 TRP A O 1
ATOM 994 N N . LYS A 1 124 ? -3.924 -0.089 20.923 1.00 67.44 124 LYS A N 1
ATOM 995 C CA . LYS A 1 124 ? -4.129 -0.028 22.367 1.00 67.44 124 LYS A CA 1
ATOM 996 C C . LYS A 1 124 ? -5.612 -0.189 22.679 1.00 67.44 124 LYS A C 1
ATOM 998 O O . LYS A 1 124 ? -6.437 0.589 22.187 1.00 67.44 124 LYS A O 1
ATOM 1003 N N . LEU A 1 125 ? -5.934 -1.175 23.509 1.00 67.94 125 LEU A N 1
ATOM 1004 C CA . LEU A 1 125 ? -7.276 -1.378 24.044 1.00 67.94 125 LEU A CA 1
ATOM 1005 C C . LEU A 1 125 ? -7.443 -0.522 25.302 1.00 67.94 125 LEU A C 1
ATOM 1007 O O . LEU A 1 125 ? -6.735 -0.742 26.284 1.00 67.94 125 LEU A O 1
ATOM 1011 N N . LYS A 1 126 ? -8.363 0.451 25.293 1.00 61.47 126 LYS A N 1
ATOM 1012 C CA . LYS A 1 126 ? -8.729 1.156 26.529 1.00 61.47 126 LYS A CA 1
ATOM 1013 C C . LYS A 1 126 ? -9.628 0.263 27.373 1.00 61.47 126 LYS A C 1
ATOM 1015 O O . LYS A 1 126 ? -10.712 -0.107 26.931 1.00 61.47 126 LYS A O 1
ATOM 1020 N N . HIS A 1 127 ? -9.173 -0.042 28.580 1.00 59.50 127 HIS A N 1
ATOM 1021 C CA . HIS A 1 127 ? -9.949 -0.712 29.608 1.00 59.50 127 HIS A CA 1
ATOM 1022 C C . HIS A 1 127 ? -9.809 0.135 30.872 1.00 59.50 127 HIS A C 1
ATOM 1024 O O . HIS A 1 127 ? -8.760 0.109 31.501 1.00 59.50 127 HIS A O 1
ATOM 1030 N N . GLU A 1 128 ? -10.814 0.941 31.199 1.00 46.88 128 GLU A N 1
ATOM 1031 C CA . GLU A 1 128 ? -10.849 1.659 32.476 1.00 46.88 128 GLU A CA 1
ATOM 1032 C C . GLU A 1 128 ? -12.267 1.592 33.043 1.00 46.88 128 GLU A C 1
ATOM 1034 O O . GLU A 1 128 ? -13.029 2.550 32.992 1.00 46.88 128 GLU A O 1
ATOM 1039 N N . GLU A 1 129 ? -12.619 0.440 33.610 1.00 46.78 129 GLU A N 1
ATOM 1040 C CA . GLU A 1 129 ? -13.259 0.502 34.920 1.00 46.78 129 GLU A CA 1
ATOM 1041 C C . GLU A 1 129 ? -12.112 0.564 35.929 1.00 46.78 129 GLU A C 1
ATOM 1043 O O 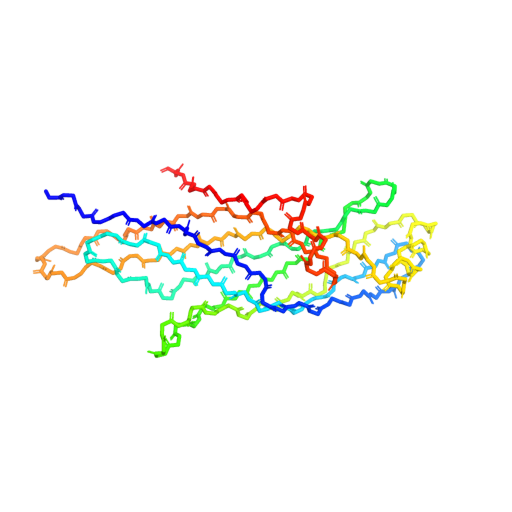. GLU A 1 129 ? -11.212 -0.278 35.904 1.00 46.78 129 GLU A O 1
ATOM 1048 N N . ALA A 1 130 ? -12.087 1.622 36.737 1.00 40.62 130 ALA A N 1
ATOM 1049 C CA . ALA A 1 130 ? -11.023 1.933 37.681 1.00 40.62 130 ALA A CA 1
ATOM 1050 C C . ALA A 1 130 ? -10.860 0.823 38.737 1.00 40.62 130 ALA A C 1
ATOM 1052 O O . ALA A 1 130 ? -11.414 0.895 39.831 1.00 40.62 130 ALA A O 1
ATOM 1053 N N . MET A 1 131 ? -10.088 -0.216 38.423 1.00 39.28 131 MET A N 1
ATOM 1054 C CA . MET A 1 131 ? -9.539 -1.120 39.426 1.00 39.28 131 MET A CA 1
ATOM 1055 C C . MET A 1 131 ? -8.223 -0.540 39.942 1.00 39.28 131 MET A C 1
ATOM 1057 O O . MET A 1 131 ? -7.394 -0.050 39.183 1.00 39.28 131 MET A O 1
ATOM 1061 N N . VAL A 1 132 ? -8.051 -0.613 41.261 1.00 47.81 132 VAL A N 1
ATOM 1062 C CA . VAL A 1 132 ? -6.998 -0.002 42.100 1.00 47.81 132 VAL A CA 1
ATOM 1063 C C . VAL A 1 132 ? -5.560 -0.436 41.725 1.00 47.81 132 VAL A C 1
ATOM 1065 O O . VAL A 1 132 ? -4.586 0.029 42.307 1.00 47.81 132 VAL A O 1
ATOM 1068 N N . ILE A 1 133 ? -5.397 -1.292 40.714 1.00 49.09 133 ILE A N 1
ATOM 1069 C CA . ILE A 1 133 ? -4.118 -1.758 40.176 1.00 49.09 133 ILE A CA 1
ATOM 1070 C C . ILE A 1 133 ? -4.154 -1.494 38.666 1.00 49.09 133 ILE A C 1
ATOM 1072 O O . ILE A 1 133 ? -5.081 -1.988 38.023 1.00 49.09 133 ILE A O 1
ATOM 1076 N N . PRO A 1 134 ? -3.192 -0.760 38.073 1.00 45.91 134 PRO A N 1
ATOM 1077 C CA . PRO A 1 134 ? -3.216 -0.490 36.641 1.00 45.91 134 PRO A CA 1
ATOM 1078 C C . PRO A 1 134 ? -3.131 -1.821 35.876 1.00 45.91 134 PRO A C 1
ATOM 1080 O O . PRO A 1 134 ? -2.118 -2.521 35.996 1.00 45.91 134 PRO A O 1
ATOM 1083 N N . PRO A 1 135 ? -4.166 -2.216 35.109 1.00 52.22 135 PRO A N 1
ATOM 1084 C CA . PRO A 1 135 ? -4.045 -3.374 34.242 1.00 52.22 135 PRO A CA 1
ATOM 1085 C C . PRO A 1 135 ? -2.964 -3.084 33.197 1.00 52.22 135 PRO A C 1
ATOM 1087 O O . PRO A 1 135 ? -2.870 -1.975 32.666 1.00 52.22 135 PRO A O 1
ATOM 1090 N N . SER A 1 136 ? -2.129 -4.080 32.900 1.00 51.16 136 SER A N 1
ATOM 1091 C CA . SER A 1 136 ? -1.143 -3.962 31.828 1.00 51.16 136 SER A CA 1
ATOM 1092 C C . SER A 1 136 ? -1.847 -3.609 30.506 1.00 51.16 136 SER A C 1
ATOM 1094 O O . SER A 1 136 ? -2.914 -4.166 30.214 1.00 51.16 136 SER A O 1
ATOM 109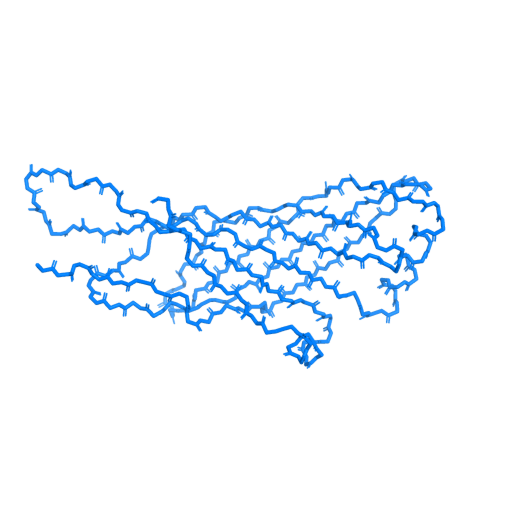6 N N . PRO A 1 137 ? -1.288 -2.691 29.693 1.00 54.00 137 PRO A N 1
ATOM 1097 C CA . PRO A 1 137 ? -1.877 -2.329 28.411 1.00 54.00 137 PRO A CA 1
ATOM 1098 C C . PRO A 1 137 ? -2.067 -3.581 27.552 1.00 54.00 137 PRO A C 1
ATOM 1100 O O . PRO A 1 137 ? -1.109 -4.301 27.266 1.00 54.00 137 PRO A O 1
ATOM 1103 N N . ARG A 1 138 ? -3.307 -3.862 27.142 1.00 65.81 138 ARG A N 1
ATOM 1104 C CA . ARG A 1 138 ? -3.580 -4.947 26.196 1.00 65.81 138 ARG A CA 1
ATOM 1105 C C . ARG A 1 138 ? -3.459 -4.407 24.780 1.00 65.81 138 ARG A C 1
ATOM 1107 O O . ARG A 1 138 ? -4.126 -3.434 24.419 1.00 65.81 138 ARG A O 1
ATOM 1114 N N . HIS A 1 139 ? -2.621 -5.064 23.989 1.00 66.25 139 HIS A N 1
ATOM 1115 C CA . HIS A 1 139 ? -2.408 -4.748 22.586 1.00 66.25 139 HIS A CA 1
ATOM 1116 C C . HIS A 1 139 ? -2.983 -5.841 21.685 1.00 66.25 139 HIS A C 1
ATOM 1118 O O . HIS A 1 139 ? -3.106 -7.002 22.085 1.00 66.25 139 HIS A O 1
ATOM 1124 N N . ALA A 1 140 ? -3.361 -5.462 20.468 1.00 67.62 140 ALA A N 1
ATOM 1125 C CA . ALA A 1 140 ? -3.723 -6.405 19.421 1.00 67.62 140 ALA A CA 1
ATOM 1126 C C . ALA A 1 140 ? -3.008 -6.035 18.123 1.00 67.62 140 ALA A C 1
ATOM 1128 O O . ALA A 1 140 ? -3.113 -4.893 17.667 1.00 67.62 140 ALA A O 1
ATOM 1129 N N . ASP A 1 141 ? -2.332 -7.027 17.544 1.00 73.88 141 ASP A N 1
ATOM 1130 C CA . ASP A 1 141 ? -1.582 -6.890 16.306 1.00 73.88 141 ASP A CA 1
ATOM 1131 C C . ASP A 1 141 ? -2.295 -7.593 15.146 1.00 73.88 141 ASP A C 1
ATOM 1133 O O . ASP A 1 141 ? -2.770 -8.729 15.275 1.00 73.88 141 ASP A O 1
ATOM 1137 N N . PHE A 1 142 ? -2.375 -6.929 13.993 1.00 71.69 142 PHE A N 1
ATOM 1138 C CA . PHE A 1 142 ? -2.966 -7.497 12.778 1.00 71.69 142 PHE A CA 1
ATOM 1139 C C . PHE A 1 142 ? -2.084 -7.241 11.564 1.00 71.69 142 PHE A C 1
ATOM 1141 O O . PHE A 1 142 ? -1.606 -6.127 11.372 1.00 71.69 142 PHE A O 1
ATOM 1148 N N . ILE A 1 143 ? -1.953 -8.257 10.710 1.00 79.50 143 ILE A N 1
ATOM 1149 C CA . ILE A 1 143 ? -1.344 -8.137 9.385 1.00 79.50 143 ILE A CA 1
ATOM 1150 C C . ILE A 1 143 ? -2.430 -8.311 8.332 1.00 79.50 143 ILE A C 1
ATOM 1152 O O . ILE A 1 143 ? -3.108 -9.342 8.303 1.00 79.50 143 ILE A O 1
ATOM 1156 N N . CYS A 1 144 ? -2.577 -7.318 7.460 1.00 76.81 144 CYS A N 1
ATOM 1157 C CA . CYS A 1 144 ? -3.510 -7.352 6.341 1.00 76.81 144 CYS A CA 1
ATOM 1158 C C . CYS A 1 144 ? -2.787 -7.176 5.006 1.00 76.81 144 CYS A C 1
ATOM 1160 O O . CYS A 1 144 ? -1.994 -6.254 4.868 1.00 76.81 144 CYS A O 1
ATOM 1162 N N . GLY A 1 145 ? -3.101 -8.020 4.022 1.00 80.50 145 GLY A N 1
ATOM 1163 C CA . GLY A 1 145 ? -2.743 -7.814 2.618 1.00 80.50 145 GLY A CA 1
ATOM 1164 C C . GLY A 1 145 ? -3.939 -7.258 1.851 1.00 80.50 145 GLY A C 1
ATOM 1165 O O . GLY A 1 145 ? -4.979 -7.921 1.771 1.00 80.50 145 GLY A O 1
ATOM 1166 N N . VAL A 1 146 ? -3.792 -6.051 1.308 1.00 78.44 146 VAL A N 1
ATOM 1167 C CA . VAL A 1 146 ? -4.829 -5.337 0.563 1.00 78.44 146 VAL A CA 1
ATOM 1168 C C . VAL A 1 146 ? -4.351 -5.134 -0.872 1.00 78.44 146 VAL A C 1
ATOM 1170 O O . VAL A 1 146 ? -3.372 -4.421 -1.092 1.00 78.44 146 VAL A O 1
ATOM 1173 N N . PRO A 1 147 ? -4.991 -5.769 -1.863 1.00 78.12 147 PRO A N 1
ATOM 1174 C CA . PRO A 1 147 ? -4.614 -5.562 -3.248 1.00 78.12 147 PRO A CA 1
ATOM 1175 C C . PRO A 1 147 ? -5.098 -4.205 -3.737 1.00 78.12 147 PRO A C 1
ATOM 1177 O O . PRO A 1 147 ? -6.189 -3.742 -3.394 1.00 78.12 147 PRO A O 1
ATOM 1180 N N . TYR A 1 148 ? -4.306 -3.614 -4.612 1.00 78.00 148 TYR A N 1
ATOM 1181 C CA . TYR A 1 148 ? -4.644 -2.397 -5.313 1.00 78.00 148 TYR A CA 1
ATOM 1182 C C . TYR A 1 148 ? -4.417 -2.566 -6.812 1.00 78.00 148 TYR A C 1
ATOM 1184 O O . TYR A 1 148 ? -3.425 -3.143 -7.252 1.00 78.00 148 TYR A O 1
ATOM 1192 N N . ALA A 1 149 ? -5.345 -2.012 -7.581 1.00 74.94 149 ALA A N 1
ATOM 1193 C CA . ALA A 1 149 ? -5.192 -1.712 -8.993 1.00 74.94 149 ALA A CA 1
ATOM 1194 C C . ALA A 1 149 ? -5.924 -0.394 -9.251 1.00 74.94 149 ALA A C 1
ATOM 1196 O O . ALA A 1 149 ? -6.962 -0.138 -8.629 1.00 74.94 149 ALA A O 1
ATOM 1197 N N . ARG A 1 150 ? -5.425 0.417 -10.193 1.00 71.94 150 ARG A N 1
ATOM 1198 C CA . ARG A 1 150 ? -6.061 1.692 -10.580 1.00 71.94 150 ARG A CA 1
ATOM 1199 C C . ARG A 1 150 ? -7.546 1.488 -10.929 1.00 71.94 150 ARG A C 1
ATOM 1201 O O . ARG A 1 150 ? -8.395 2.271 -10.515 1.00 71.94 150 ARG A O 1
ATOM 1208 N N . ASN A 1 151 ? -7.877 0.360 -11.568 1.00 72.62 151 ASN A N 1
ATOM 1209 C CA . ASN A 1 151 ? -9.249 -0.135 -11.678 1.00 72.62 151 ASN A CA 1
ATOM 1210 C C . ASN A 1 151 ? -9.622 -1.040 -10.484 1.00 72.62 151 ASN A C 1
ATOM 1212 O O . ASN A 1 151 ? -9.308 -2.234 -10.449 1.00 72.62 151 ASN A O 1
ATOM 1216 N N . ARG A 1 152 ? -10.363 -0.485 -9.517 1.00 64.12 152 ARG A N 1
ATOM 1217 C CA . ARG A 1 152 ? -10.764 -1.190 -8.281 1.00 64.12 152 ARG A CA 1
ATOM 1218 C C . ARG A 1 152 ? -11.603 -2.443 -8.516 1.00 64.12 152 ARG A C 1
ATOM 1220 O O . ARG A 1 152 ? -11.516 -3.390 -7.734 1.00 64.12 152 ARG A O 1
ATOM 1227 N N . ALA A 1 153 ? -12.402 -2.471 -9.585 1.00 65.44 153 ALA A N 1
ATOM 1228 C CA . ALA A 1 153 ? -13.230 -3.628 -9.919 1.00 65.44 153 ALA A CA 1
ATOM 1229 C C . ALA A 1 153 ? -12.385 -4.843 -10.344 1.00 65.44 153 ALA A C 1
ATOM 1231 O O . ALA A 1 153 ? -12.834 -5.981 -10.209 1.00 65.44 153 ALA A O 1
ATOM 1232 N N . ILE A 1 154 ? -11.158 -4.606 -10.822 1.00 67.38 154 ILE A N 1
ATOM 1233 C CA . ILE A 1 154 ? -10.191 -5.643 -11.193 1.00 67.38 154 ILE A CA 1
ATOM 1234 C C . ILE A 1 154 ? -9.468 -6.154 -9.942 1.00 67.38 154 ILE A C 1
ATOM 1236 O O . ILE A 1 154 ? -9.466 -7.360 -9.708 1.00 67.38 154 ILE A O 1
ATOM 1240 N N . ALA A 1 155 ? -8.943 -5.269 -9.085 1.00 64.50 155 ALA A N 1
ATOM 1241 C CA . ALA A 1 155 ? -8.159 -5.656 -7.901 1.00 64.50 155 ALA A CA 1
ATOM 1242 C C . ALA A 1 155 ? -8.857 -6.702 -7.010 1.00 64.50 155 ALA A C 1
ATOM 1244 O O . ALA A 1 155 ? -8.248 -7.691 -6.601 1.00 64.50 155 ALA A O 1
ATOM 1245 N N . ARG A 1 156 ? -10.161 -6.521 -6.764 1.00 62.62 156 ARG A N 1
ATOM 1246 C CA . ARG A 1 156 ? -10.951 -7.406 -5.890 1.00 62.62 156 ARG A CA 1
ATOM 1247 C C . ARG A 1 156 ? -11.274 -8.772 -6.494 1.00 62.62 156 ARG A C 1
ATOM 1249 O O . ARG A 1 156 ? -11.635 -9.677 -5.749 1.00 62.62 156 ARG A O 1
ATOM 1256 N N . LYS A 1 157 ? -11.169 -8.934 -7.818 1.00 66.06 157 LYS A N 1
ATOM 1257 C CA . LYS A 1 157 ? -11.418 -10.223 -8.484 1.00 66.06 157 LYS A CA 1
ATOM 1258 C C . LYS A 1 157 ? -10.243 -11.188 -8.339 1.00 66.06 157 LYS A C 1
ATOM 1260 O O . LYS A 1 157 ? -10.469 -12.390 -8.278 1.00 66.06 157 LYS A O 1
ATOM 1265 N N . PHE A 1 158 ? -9.015 -10.672 -8.280 1.00 62.69 158 PHE A N 1
ATOM 1266 C CA . PHE A 1 158 ? -7.803 -11.498 -8.324 1.00 62.69 158 PHE A CA 1
ATOM 1267 C C . PHE A 1 158 ? -7.215 -11.794 -6.945 1.00 62.69 158 PHE A C 1
ATOM 1269 O O . PHE A 1 158 ? -6.641 -12.861 -6.741 1.00 62.69 158 PHE A O 1
ATOM 1276 N N . TYR A 1 159 ? -7.406 -10.895 -5.977 1.00 67.62 159 TYR A N 1
ATOM 1277 C CA . TYR A 1 159 ? -6.860 -11.059 -4.636 1.00 67.62 159 TYR A CA 1
ATOM 1278 C C . TYR A 1 159 ? -7.937 -10.728 -3.590 1.00 67.62 159 TYR A C 1
ATOM 1280 O O . TYR A 1 159 ? -8.383 -9.589 -3.486 1.00 67.62 159 TYR A O 1
ATOM 1288 N N . PRO A 1 160 ? -8.419 -11.702 -2.802 1.00 66.88 160 PRO A N 1
ATOM 1289 C CA . PRO A 1 160 ? -9.295 -11.390 -1.683 1.00 66.88 160 PRO A CA 1
ATOM 1290 C C . PRO A 1 160 ? -8.486 -10.732 -0.559 1.00 66.88 160 PRO A C 1
ATOM 1292 O O . PRO A 1 160 ? -7.340 -11.112 -0.309 1.00 66.88 160 PRO A O 1
ATOM 1295 N N . LEU A 1 161 ? -9.102 -9.788 0.156 1.00 67.62 161 LEU A N 1
ATOM 1296 C CA . LEU A 1 161 ? -8.551 -9.229 1.392 1.00 67.62 161 LEU A CA 1
ATOM 1297 C C . LEU A 1 161 ? -8.188 -10.366 2.361 1.00 67.62 161 LEU A C 1
ATOM 1299 O O . LEU A 1 161 ? -9.030 -11.208 2.682 1.00 67.62 161 LEU A O 1
ATOM 1303 N N . ARG A 1 162 ? -6.951 -10.372 2.865 1.00 75.00 162 ARG A N 1
ATOM 1304 C CA . ARG A 1 162 ? -6.502 -11.333 3.885 1.00 75.00 162 ARG A CA 1
ATOM 1305 C C . ARG A 1 162 ? -5.967 -10.588 5.095 1.00 75.00 162 ARG A C 1
ATOM 1307 O O . ARG A 1 162 ? -4.874 -10.043 5.030 1.00 75.00 162 ARG A O 1
ATOM 1314 N N . CYS A 1 163 ? -6.712 -10.617 6.196 1.00 70.88 163 CYS A N 1
ATOM 1315 C CA . CYS A 1 163 ? -6.279 -10.103 7.493 1.00 70.88 163 CYS A CA 1
ATOM 1316 C C . CYS A 1 163 ? -6.117 -11.253 8.487 1.00 70.88 163 CYS A C 1
ATOM 1318 O O . CYS A 1 163 ? -7.016 -12.082 8.633 1.00 70.88 163 CYS A O 1
ATOM 1320 N N . LYS A 1 164 ? -4.986 -11.296 9.190 1.00 76.81 164 LYS A N 1
ATOM 1321 C CA . LYS A 1 164 ? -4.721 -12.260 10.261 1.00 76.81 164 LYS A CA 1
ATOM 1322 C C . LYS A 1 164 ? -4.312 -11.518 11.524 1.00 76.81 164 LYS A C 1
ATOM 1324 O O . LYS A 1 164 ? -3.522 -10.579 11.465 1.00 76.81 164 LYS A O 1
ATOM 1329 N N . ARG A 1 165 ? -4.850 -11.951 12.666 1.00 70.25 165 ARG A N 1
ATOM 1330 C CA . ARG A 1 165 ? -4.355 -11.521 13.975 1.00 70.25 165 ARG A CA 1
ATOM 1331 C C . ARG A 1 165 ? -2.997 -12.175 14.206 1.00 70.25 165 ARG A C 1
ATOM 1333 O O . ARG A 1 165 ? -2.872 -13.385 14.021 1.00 70.25 165 ARG A O 1
ATOM 1340 N N . VAL A 1 166 ? -2.015 -11.384 14.609 1.00 71.69 166 VAL A N 1
ATOM 1341 C CA . VAL A 1 166 ? -0.729 -11.888 15.082 1.00 71.69 166 VAL A CA 1
ATOM 1342 C C . VAL A 1 166 ? -0.885 -12.110 16.580 1.00 71.69 166 VAL A C 1
ATOM 1344 O O . VAL A 1 166 ? -1.301 -11.214 17.312 1.00 71.69 166 VAL A O 1
ATOM 1347 N N . SER A 1 167 ? -0.664 -13.347 17.012 1.00 57.53 167 SER A N 1
ATOM 1348 C CA . SER A 1 167 ? -0.601 -13.685 18.433 1.00 57.53 167 SER A CA 1
ATOM 1349 C C . SER A 1 167 ? 0.884 -13.815 18.734 1.00 57.53 167 SER A C 1
ATOM 1351 O O . SER A 1 167 ? 1.516 -14.699 18.155 1.00 57.53 167 SER A O 1
ATOM 1353 N N . MET A 1 168 ? 1.438 -12.892 19.517 1.00 48.22 168 MET A N 1
ATOM 1354 C CA . MET A 1 168 ? 2.723 -13.116 20.180 1.00 48.22 168 MET A CA 1
ATOM 1355 C C . MET A 1 168 ? 2.479 -13.875 21.477 1.00 48.22 168 MET A C 1
ATOM 1357 O O . MET A 1 168 ? 1.456 -13.569 22.136 1.00 48.22 168 MET A O 1
#

Mean predicted aligned error: 9.65 Å

Solvent-accessible surface area (backbone atoms only — not comparable to full-atom values): 9447 Å² total; per-residue (Å²): 132,88,76,48,58,78,41,83,71,44,77,44,80,73,44,74,51,77,48,75,43,80,78,49,72,42,32,36,28,35,31,37,39,36,34,34,42,47,40,73,48,69,40,71,84,64,46,85,42,86,31,60,30,47,35,40,41,36,34,66,47,96,86,71,47,76,41,52,23,47,24,53,28,65,58,47,75,42,96,86,71,53,33,41,33,60,33,50,30,47,71,26,83,32,78,44,56,52,70,53,46,56,50,48,57,50,45,64,69,75,56,63,60,57,32,40,36,37,37,40,41,44,37,40,51,52,77,79,78,90,55,101,60,87,73,77,84,49,72,52,38,35,44,31,44,41,58,40,28,78,53,59,81,55,24,59,74,79,40,73,78,46,73,45,78,56,82,131

Foldseek 3Di:
DPAKDKDWPDKAFPDKDWDKDDPDLFKIWIWMKTKMWTDMDMDHQWDWDWDKKKKKKWFAFPVRFIDIWIWIWTWDQDPVRTTMTIITTDIDMDTHHSVRVVVVVVVVVVFWTKMKMKMWDKTWTDDDPPDVDDDDTDIWIKIKIYIDTSPPVVRCVPDPIDMDTDDD

pLDDT: mean 73.46, std 13.19, rang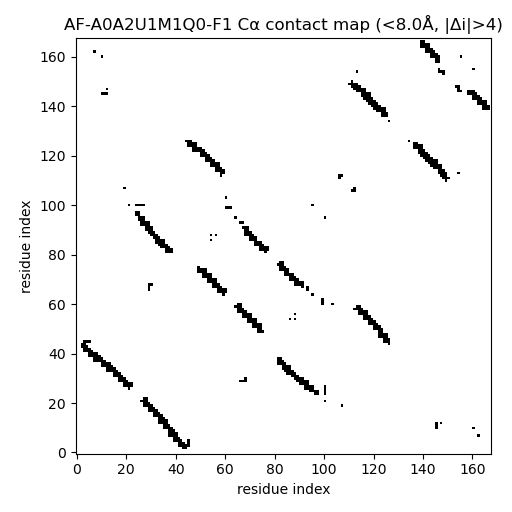e [32.25, 92.75]

Secondary structure (DSSP, 8-state):
-----EEEEEEEEEEEEEEEEEEETTEEEEEEEEEEEEEEEE-SS-EEE--EEEEEEEEE-TTS-EEEEEEEEEEEE-TTS-EEEEEEEEEEEEE--HHHHHHHHHHHHTT---EEEEEEEEEEEE--S--SS-PPPEEEEEEEEEEE-SSHHHHHHH---EEEEE--

Radius of gyration: 18.72 Å; Cα contacts (8 Å, |Δi|>4): 379; chains: 1; bounding box: 38×25×62 Å

Sequence (168 aa):
MDVGTMKVSQLDVQDMYVKHRTLTKTSVALEANATLGYKFKTTGDVNPTPGLAFFNLTMVTVGNHTISTFGNASYSISEKREQLLVVHFEPHVNKLPEEEVWILDRWMADEYPQMILTVYFHWKLKHEEAMVIPPSPRHADFICGVPYARNRAIARKFYPLRCKRVSM